Protein AF-A0AAE8Q4Q8-F1 (afdb_monomer)

Organism: NCBI:txid2081791

Foldseek 3Di:
DAADPVRPDHPDFDAAPQPGDTDPDDWDWDADPNDIGTHPDPVSVVVVVVVVVVVVVVVVCVVVVPD

Secondary structure (DSSP, 8-state):
-EE-TTSSSEEE--B-TTT--B--SPPEEEEETTEEEEESSHHHHHHHHHHHHHHHHHHHHHHHS--

Radius of gyration: 16.62 Å; Cα contacts (8 Å, |Δi|>4): 73; chains: 1; bounding box: 34×16×54 Å

pLDDT: mean 90.19, std 8.76, range [50.97, 97.81]

Sequence (67 aa):
MKFSDNGYYLEEYTKCDNCGVLLYRSPIRITTDGANKQYCSDWCVDWDMKRESEVASQRRLAETGGK

Solvent-accessible surface area (backbone atoms only — not comparable to full-atom values): 4075 Å² total; per-residue (Å²): 86,38,70,37,97,85,65,83,49,71,76,37,90,38,50,16,74,62,80,60,50,74,32,86,56,90,59,52,74,48,77,54,97,90,43,83,43,38,24,86,43,70,70,42,48,55,54,43,54,50,51,52,52,51,51,52,51,54,50,52,50,60,70,69,66,75,119

Structure (mmCIF, N/CA/C/O backbone):
data_AF-A0AAE8Q4Q8-F1
#
_entry.id   AF-A0AAE8Q4Q8-F1
#
loop_
_atom_site.group_PDB
_atom_site.id
_atom_site.type_symbol
_atom_site.label_atom_id
_atom_site.label_alt_id
_atom_site.label_comp_id
_atom_site.label_asym_id
_atom_site.label_entity_id
_atom_site.label_seq_id
_atom_site.pdbx_PDB_ins_code
_atom_site.Cartn_x
_atom_site.Cartn_y
_atom_site.Cartn_z
_atom_site.occupancy
_atom_site.B_iso_or_equiv
_atom_site.auth_seq_id
_atom_site.auth_comp_id
_atom_site.auth_asym_id
_atom_site.auth_atom_id
_atom_site.pdbx_PDB_model_num
ATOM 1 N N . MET A 1 1 ? -1.002 -2.408 10.857 1.00 79.38 1 MET A N 1
ATOM 2 C CA . MET A 1 1 ? -0.837 -1.597 12.079 1.00 79.38 1 MET A CA 1
ATOM 3 C C . MET A 1 1 ? -0.690 -2.499 13.279 1.00 79.38 1 MET A C 1
ATOM 5 O O . MET A 1 1 ? -1.308 -3.561 13.292 1.00 79.38 1 MET A O 1
ATOM 9 N N . LYS A 1 2 ? 0.061 -2.046 14.284 1.00 81.50 2 LYS A N 1
ATOM 10 C CA . LYS A 1 2 ? 0.116 -2.670 15.608 1.00 81.50 2 LYS A CA 1
ATOM 11 C C . LYS A 1 2 ? -0.367 -1.663 16.653 1.00 81.50 2 LYS A C 1
ATOM 13 O O . LYS A 1 2 ? 0.172 -0.560 16.733 1.00 81.50 2 LYS A O 1
ATOM 18 N N . PHE A 1 3 ? -1.406 -2.027 17.398 1.00 84.25 3 PHE A N 1
ATOM 19 C CA . PHE A 1 3 ? -1.882 -1.250 18.542 1.00 84.25 3 PHE A CA 1
ATOM 20 C C . PHE A 1 3 ? -1.057 -1.615 19.773 1.00 84.25 3 PHE A C 1
ATOM 22 O O . PHE A 1 3 ? -0.652 -2.769 19.903 1.00 84.25 3 PHE A O 1
ATOM 29 N N . SER A 1 4 ? -0.817 -0.643 20.652 1.00 88.25 4 SER A N 1
ATOM 30 C CA . SER A 1 4 ? -0.253 -0.930 21.968 1.00 88.25 4 SER A CA 1
ATOM 31 C C . SER A 1 4 ? -1.203 -1.808 22.776 1.00 88.25 4 SER A C 1
ATOM 33 O O . SER A 1 4 ? -2.424 -1.731 22.614 1.00 88.25 4 SER A O 1
ATOM 35 N N . ASP A 1 5 ? -0.657 -2.588 23.706 1.00 87.38 5 ASP A N 1
ATOM 36 C CA . ASP A 1 5 ? -1.458 -3.471 24.566 1.00 87.38 5 ASP A CA 1
ATOM 37 C C . ASP A 1 5 ? -2.502 -2.700 25.395 1.00 87.38 5 ASP A C 1
ATOM 39 O O . ASP A 1 5 ? -3.568 -3.219 25.715 1.00 87.38 5 ASP A O 1
ATOM 43 N N . ASN A 1 6 ? -2.220 -1.432 25.715 1.00 92.44 6 ASN A N 1
ATOM 44 C CA . ASN A 1 6 ? -3.138 -0.546 26.433 1.00 92.44 6 ASN A CA 1
ATOM 45 C C . ASN A 1 6 ? -4.098 0.248 25.521 1.00 92.44 6 ASN A C 1
ATOM 47 O O . ASN A 1 6 ? -4.945 0.975 26.031 1.00 92.44 6 ASN A O 1
ATOM 51 N N . GLY A 1 7 ? -3.960 0.148 24.195 1.00 84.06 7 GLY A N 1
ATOM 52 C CA . GLY A 1 7 ? -4.836 0.779 23.204 1.00 84.06 7 GLY A CA 1
ATOM 53 C C . GLY A 1 7 ? -4.724 2.303 23.057 1.00 84.06 7 GLY A C 1
ATOM 54 O O . GLY A 1 7 ? -5.439 2.874 22.236 1.00 84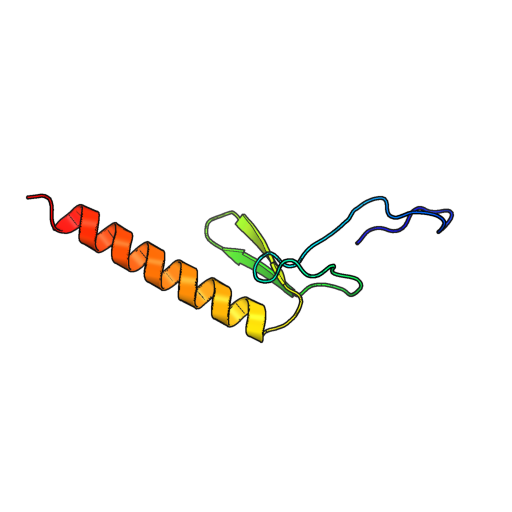.06 7 GLY A O 1
ATOM 55 N N . TYR A 1 8 ? -3.850 2.980 23.809 1.00 89.44 8 TYR A N 1
ATOM 56 C CA . TYR A 1 8 ? -3.746 4.447 23.780 1.00 89.44 8 TYR A CA 1
ATOM 57 C C . TYR A 1 8 ? -2.889 4.996 22.636 1.00 89.44 8 TYR A C 1
ATOM 59 O O . TYR A 1 8 ? -2.967 6.187 22.335 1.00 89.44 8 TYR A O 1
ATOM 67 N N . TYR A 1 9 ? -2.061 4.166 22.001 1.00 85.81 9 TYR A N 1
ATOM 68 C CA . TYR A 1 9 ? -1.207 4.591 20.897 1.00 85.81 9 TYR A CA 1
ATOM 69 C C . TYR A 1 9 ? -0.965 3.463 19.889 1.00 85.81 9 TYR A C 1
ATOM 71 O O . TYR A 1 9 ? -1.242 2.287 20.127 1.00 85.81 9 TYR A O 1
ATOM 79 N N . LEU A 1 10 ? -0.455 3.845 18.720 1.00 86.75 10 LEU A N 1
ATOM 80 C CA . LEU A 1 10 ? -0.003 2.911 17.697 1.00 86.75 10 LEU A CA 1
ATOM 81 C C . LEU A 1 10 ? 1.492 2.663 17.876 1.00 86.75 10 LEU A C 1
ATOM 83 O O . LEU A 1 10 ? 2.280 3.606 17.882 1.00 86.75 10 LEU A O 1
ATOM 87 N N . GLU A 1 11 ? 1.872 1.396 17.993 1.00 88.69 11 GLU A N 1
ATOM 88 C CA . GLU A 1 11 ? 3.277 0.979 18.042 1.00 88.69 11 GLU A CA 1
ATOM 89 C C . GLU A 1 11 ? 3.899 0.950 16.648 1.00 88.69 11 GLU A C 1
ATOM 91 O O . GLU A 1 11 ? 5.087 1.214 16.488 1.00 88.69 11 GLU A O 1
ATOM 96 N N . GLU A 1 12 ? 3.090 0.655 15.628 1.00 89.00 12 GLU A N 1
ATOM 97 C CA . GLU A 1 12 ? 3.554 0.591 14.249 1.00 89.00 12 GLU A CA 1
ATOM 98 C C . GLU A 1 12 ? 2.542 1.212 13.282 1.00 89.00 12 GLU A C 1
ATOM 100 O O . GLU A 1 12 ? 1.397 0.753 13.153 1.00 89.00 12 GLU A O 1
ATOM 105 N N . TYR A 1 13 ? 3.006 2.229 12.549 1.00 89.25 13 TYR A N 1
ATOM 106 C CA . TYR A 1 13 ? 2.286 2.855 11.445 1.00 89.25 13 TYR A CA 1
ATOM 107 C C . TYR A 1 13 ? 2.592 2.132 10.143 1.00 89.25 13 TYR A C 1
ATOM 109 O O . TYR A 1 13 ? 3.529 2.457 9.418 1.00 89.25 13 TYR A O 1
ATOM 117 N N . THR A 1 14 ? 1.754 1.162 9.827 1.00 92.19 14 THR A N 1
ATOM 118 C CA . THR A 1 14 ? 1.843 0.440 8.566 1.00 92.19 14 THR A CA 1
ATOM 119 C C . THR A 1 14 ? 1.140 1.234 7.457 1.00 92.19 14 THR A C 1
ATOM 121 O O . THR A 1 14 ? -0.018 1.627 7.626 1.00 92.19 14 THR A O 1
ATOM 124 N N . LYS A 1 15 ? 1.815 1.467 6.326 1.00 95.25 15 LYS A N 1
ATOM 125 C CA . LYS A 1 15 ? 1.278 2.193 5.161 1.00 95.25 15 LYS A CA 1
ATOM 126 C C . LYS A 1 15 ? 1.232 1.301 3.925 1.00 95.25 15 LYS A C 1
ATOM 128 O O . LYS A 1 15 ? 2.010 0.362 3.819 1.00 95.25 15 LYS A O 1
ATOM 133 N N . CYS A 1 16 ? 0.319 1.609 3.007 1.00 96.75 16 CYS A N 1
ATOM 134 C CA . CYS A 1 16 ? 0.299 1.029 1.666 1.00 96.75 16 CYS A CA 1
ATOM 135 C C . CYS A 1 16 ? 1.545 1.477 0.893 1.00 96.75 16 CYS A C 1
ATOM 137 O O . CYS A 1 16 ? 1.767 2.684 0.770 1.00 96.75 16 CYS A O 1
ATOM 139 N N . ASP A 1 17 ? 2.296 0.535 0.324 1.00 96.69 17 ASP A N 1
ATOM 140 C CA . ASP A 1 17 ? 3.521 0.830 -0.435 1.00 96.69 17 ASP A CA 1
ATOM 141 C C . ASP A 1 17 ? 3.247 1.532 -1.772 1.00 96.69 17 ASP A C 1
ATOM 143 O O . ASP A 1 17 ? 4.141 2.151 -2.344 1.00 96.69 17 ASP A O 1
ATOM 147 N N . ASN A 1 18 ? 2.001 1.495 -2.262 1.00 97.38 18 ASN A N 1
ATOM 148 C CA . ASN A 1 18 ? 1.621 2.231 -3.465 1.00 97.38 18 ASN A CA 1
ATOM 149 C C . ASN A 1 18 ? 1.100 3.648 -3.172 1.00 97.38 18 ASN A C 1
ATOM 151 O O . ASN A 1 18 ? 1.611 4.621 -3.716 1.00 97.38 18 ASN A O 1
ATOM 155 N N . CYS A 1 19 ? 0.057 3.783 -2.344 1.00 97.25 19 CYS A N 1
ATOM 156 C CA . CYS A 1 19 ? -0.667 5.054 -2.183 1.00 97.25 19 CYS A CA 1
ATOM 157 C C . CYS A 1 19 ? -0.412 5.772 -0.848 1.00 97.25 19 CYS A C 1
ATOM 159 O O . CYS A 1 19 ? -0.929 6.866 -0.633 1.00 97.25 19 CYS A O 1
ATOM 161 N N . GLY A 1 20 ? 0.342 5.167 0.075 1.00 96.62 20 GLY A N 1
ATOM 162 C CA . GLY A 1 20 ? 0.723 5.783 1.349 1.00 96.62 20 GLY A CA 1
ATOM 163 C C . GLY A 1 20 ? -0.372 5.849 2.422 1.00 96.62 20 GLY A C 1
ATOM 164 O O . GLY A 1 20 ? -0.093 6.314 3.530 1.00 96.62 20 GLY A O 1
ATOM 165 N N . VAL A 1 21 ? -1.595 5.375 2.144 1.00 96.25 21 VAL A N 1
ATOM 166 C CA . VAL A 1 21 ? -2.674 5.328 3.147 1.00 96.25 21 VAL A CA 1
ATOM 167 C C . VAL A 1 21 ? -2.308 4.401 4.307 1.00 96.25 21 VAL A C 1
ATOM 169 O O . VAL A 1 21 ? -1.626 3.391 4.125 1.00 96.25 21 VAL A O 1
ATOM 172 N N . LEU A 1 22 ? -2.790 4.729 5.503 1.00 94.44 22 LEU A N 1
ATOM 173 C CA . LEU A 1 22 ? -2.607 3.908 6.696 1.00 94.44 22 LEU A CA 1
ATOM 174 C C . LEU A 1 22 ? -3.439 2.617 6.623 1.00 94.44 22 LEU A C 1
ATOM 176 O O . LEU A 1 22 ? -4.626 2.637 6.292 1.00 94.44 22 LEU A O 1
ATOM 180 N N . LEU A 1 23 ? -2.809 1.489 6.955 1.00 93.50 23 LEU A N 1
ATOM 181 C CA . LEU A 1 23 ? -3.412 0.156 6.917 1.00 93.50 23 LEU A CA 1
ATOM 182 C C . LEU A 1 23 ? -3.949 -0.230 8.298 1.00 93.50 23 LEU A C 1
ATOM 184 O O . LEU A 1 23 ? -3.222 -0.752 9.150 1.00 93.50 23 LEU A O 1
ATOM 188 N N . TYR A 1 24 ? -5.246 0.010 8.486 1.00 85.19 24 TYR A N 1
ATOM 189 C CA . TYR A 1 24 ? -5.992 -0.357 9.696 1.00 85.19 24 TYR A CA 1
ATOM 190 C C . TYR A 1 24 ? -6.508 -1.801 9.683 1.00 85.19 24 TYR A C 1
ATOM 192 O O . TYR A 1 24 ? -6.804 -2.362 10.733 1.00 85.19 24 TYR A O 1
ATOM 200 N N . ARG A 1 25 ? -6.642 -2.399 8.496 1.00 82.75 25 ARG A N 1
ATOM 201 C CA . ARG A 1 25 ? -7.076 -3.790 8.300 1.00 82.75 25 ARG A CA 1
ATOM 202 C C . ARG A 1 25 ? -5.891 -4.659 7.892 1.00 82.75 25 ARG A C 1
ATOM 204 O O . ARG A 1 25 ? -4.819 -4.135 7.584 1.00 82.75 25 ARG A O 1
ATOM 211 N N . SER A 1 26 ? -6.095 -5.977 7.881 1.00 89.25 26 SER A N 1
ATOM 212 C CA . SER A 1 26 ? -5.100 -6.906 7.341 1.00 89.25 26 SER A CA 1
ATOM 213 C C . SER A 1 26 ? -4.773 -6.509 5.899 1.00 89.25 26 SER A C 1
ATOM 215 O O . SER A 1 26 ? -5.694 -6.450 5.082 1.00 89.25 26 SER A O 1
ATOM 217 N N . PRO A 1 27 ? -3.507 -6.200 5.583 1.00 94.38 27 PRO A N 1
ATOM 218 C CA . PRO A 1 27 ? -3.145 -5.761 4.250 1.00 94.38 27 PRO A CA 1
ATOM 219 C C . PRO A 1 27 ? -3.012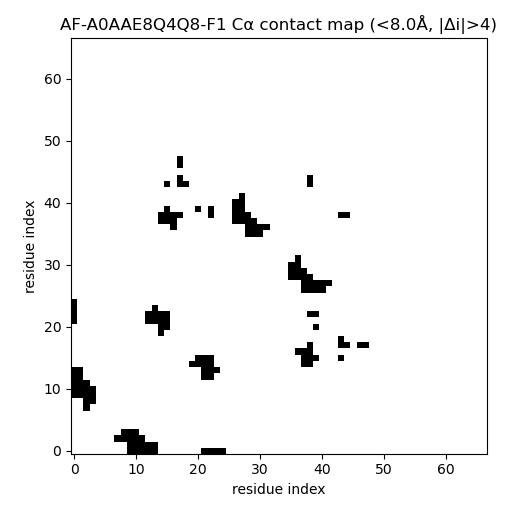 -6.949 3.301 1.00 94.38 27 PRO A C 1
ATOM 221 O O . PRO A 1 27 ? -2.756 -8.078 3.728 1.00 94.38 27 PRO A O 1
ATOM 224 N N . ILE A 1 28 ? -3.118 -6.676 2.004 1.00 96.31 28 ILE A N 1
ATOM 225 C CA . ILE A 1 28 ? -2.694 -7.624 0.971 1.00 96.31 28 ILE A CA 1
ATOM 226 C C . ILE A 1 28 ? -1.168 -7.618 0.975 1.00 96.31 28 ILE A C 1
ATOM 228 O O . ILE A 1 28 ? -0.579 -6.547 0.856 1.00 96.31 28 ILE A O 1
ATOM 232 N N . ARG A 1 29 ? -0.524 -8.776 1.143 1.00 96.06 29 ARG A N 1
ATOM 233 C CA . ARG A 1 29 ? 0.942 -8.901 1.193 1.00 96.06 29 ARG A CA 1
ATOM 234 C C . ARG A 1 29 ? 1.446 -9.652 -0.026 1.00 96.06 29 ARG A C 1
ATOM 236 O O . ARG A 1 29 ? 0.943 -10.731 -0.321 1.00 96.06 29 ARG A O 1
ATOM 243 N N . ILE A 1 30 ? 2.444 -9.090 -0.698 1.00 94.56 30 ILE A N 1
ATOM 244 C CA . ILE A 1 30 ? 3.056 -9.675 -1.892 1.00 94.56 30 ILE A CA 1
ATOM 245 C C . ILE A 1 30 ? 4.569 -9.548 -1.765 1.00 94.56 30 ILE A C 1
ATOM 247 O O . ILE A 1 30 ? 5.082 -8.489 -1.406 1.00 94.56 30 ILE A O 1
ATOM 251 N N . THR A 1 31 ? 5.281 -10.625 -2.077 1.00 92.62 31 THR A N 1
ATOM 252 C CA . THR A 1 31 ? 6.739 -10.609 -2.189 1.00 92.62 31 THR A CA 1
ATOM 253 C C . THR A 1 31 ? 7.120 -10.475 -3.661 1.00 92.62 31 THR A C 1
ATOM 255 O O . THR A 1 31 ? 6.690 -11.278 -4.489 1.00 92.62 31 THR A O 1
ATOM 258 N N . THR A 1 32 ? 7.921 -9.468 -4.001 1.00 83.69 32 THR A N 1
ATOM 259 C CA . THR A 1 32 ? 8.377 -9.203 -5.377 1.00 83.69 32 THR A CA 1
ATOM 260 C C . THR A 1 32 ? 9.814 -8.706 -5.331 1.00 83.69 32 THR A C 1
ATOM 262 O O . THR A 1 32 ? 10.132 -7.846 -4.516 1.00 83.69 32 THR A O 1
ATOM 265 N N . ASP A 1 33 ? 10.693 -9.287 -6.153 1.00 80.19 33 ASP A N 1
ATOM 266 C CA . ASP A 1 33 ? 12.125 -8.949 -6.227 1.00 80.19 33 ASP A CA 1
ATOM 267 C C . ASP A 1 33 ? 12.835 -8.890 -4.859 1.00 80.19 33 ASP A C 1
ATOM 269 O O . ASP A 1 33 ? 13.688 -8.046 -4.596 1.0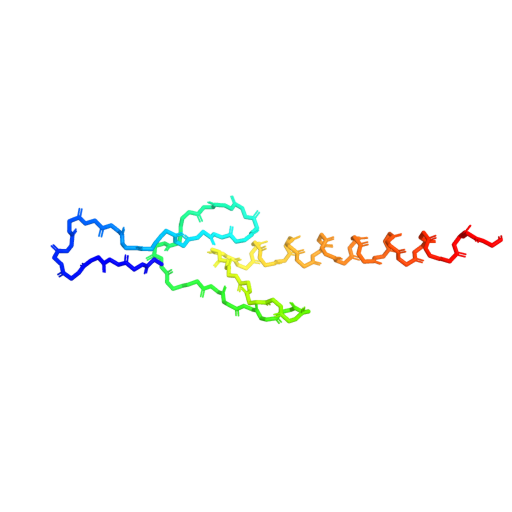0 80.19 33 ASP A O 1
ATOM 273 N N . GLY A 1 34 ? 12.459 -9.798 -3.952 1.00 83.44 34 GLY A N 1
ATOM 274 C CA . GLY A 1 34 ? 13.014 -9.882 -2.597 1.00 83.44 34 GLY A CA 1
ATOM 275 C C . GLY A 1 34 ? 12.470 -8.847 -1.604 1.00 83.44 34 GLY A C 1
ATOM 276 O O . GLY A 1 34 ? 12.802 -8.919 -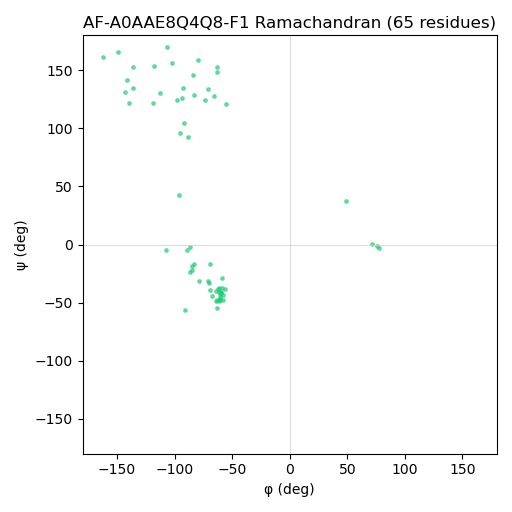0.422 1.00 83.44 34 GLY A O 1
ATOM 277 N N . ALA A 1 35 ? 11.605 -7.927 -2.037 1.00 88.56 35 ALA A N 1
ATOM 278 C CA . ALA A 1 35 ? 10.908 -6.989 -1.166 1.00 88.56 35 ALA A CA 1
ATOM 279 C C . ALA A 1 35 ? 9.540 -7.544 -0.741 1.00 88.56 35 ALA A C 1
ATOM 281 O O . ALA A 1 35 ? 8.769 -8.043 -1.561 1.00 88.56 35 ALA A O 1
ATOM 282 N N . ASN A 1 36 ? 9.219 -7.422 0.549 1.00 93.69 36 ASN A N 1
ATOM 283 C CA . ASN A 1 36 ? 7.888 -7.715 1.078 1.00 93.69 36 ASN A CA 1
ATOM 284 C C . ASN A 1 36 ? 7.056 -6.432 1.065 1.00 93.69 36 ASN A C 1
ATOM 286 O O . ASN A 1 36 ? 7.262 -5.565 1.914 1.00 93.69 36 ASN A O 1
ATOM 290 N N . LYS A 1 37 ? 6.132 -6.326 0.109 1.00 95.25 37 LYS A N 1
ATOM 291 C CA . LYS A 1 37 ? 5.244 -5.175 -0.068 1.00 95.25 37 L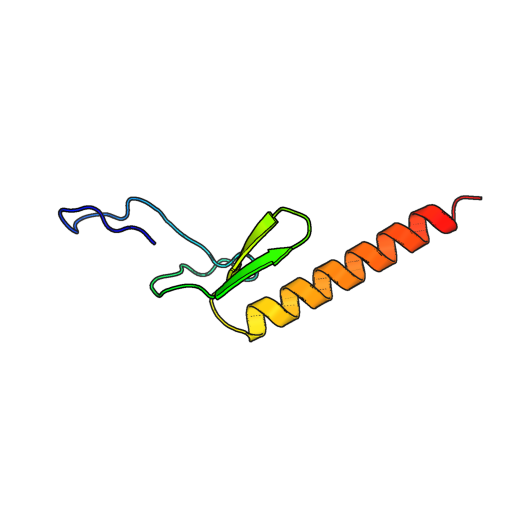YS A CA 1
ATOM 292 C C . LYS A 1 37 ? 3.840 -5.460 0.472 1.00 95.25 37 LYS A C 1
ATOM 294 O O . LYS A 1 37 ? 3.402 -6.613 0.561 1.00 95.25 37 LYS A O 1
ATOM 299 N N . GLN A 1 38 ? 3.120 -4.402 0.825 1.00 96.88 38 GLN A N 1
ATOM 300 C CA . GLN A 1 38 ? 1.786 -4.446 1.404 1.00 96.88 38 GLN A CA 1
ATOM 301 C C . GLN A 1 38 ? 0.859 -3.342 0.883 1.00 96.88 38 GLN A C 1
ATOM 303 O O . GLN A 1 38 ? 1.252 -2.187 0.709 1.00 96.88 38 GLN A O 1
ATOM 308 N N . TYR A 1 39 ? -0.413 -3.691 0.679 1.00 97.25 39 TYR A N 1
ATOM 309 C CA . TYR A 1 39 ? -1.365 -2.846 -0.043 1.00 97.25 39 TYR A CA 1
ATOM 310 C C . TYR A 1 39 ? -2.732 -2.773 0.633 1.00 97.25 39 TYR A C 1
ATOM 312 O O . TYR A 1 39 ? -3.161 -3.694 1.334 1.00 97.25 39 TYR A O 1
ATOM 320 N N . CYS A 1 40 ? -3.428 -1.658 0.399 1.00 97.00 40 CYS A N 1
ATOM 321 C CA . CYS A 1 40 ? -4.780 -1.423 0.910 1.00 97.00 40 CYS A CA 1
ATOM 322 C C . CYS A 1 40 ? -5.892 -2.009 0.025 1.00 97.00 40 CYS A C 1
ATOM 324 O O . CYS A 1 40 ? -7.015 -2.153 0.502 1.00 97.00 40 CYS A O 1
ATOM 326 N N . SER A 1 41 ? -5.604 -2.313 -1.243 1.00 97.19 41 SER A N 1
ATOM 327 C CA . SER A 1 41 ? -6.563 -2.853 -2.212 1.00 97.19 41 SER A CA 1
ATOM 328 C C . SER A 1 41 ? -5.854 -3.493 -3.405 1.00 97.19 41 SER A C 1
ATOM 330 O O . SER A 1 41 ? -4.696 -3.165 -3.679 1.00 97.19 41 SER A O 1
ATOM 332 N N . ASP A 1 42 ? -6.572 -4.338 -4.148 1.00 97.62 42 ASP A N 1
ATOM 333 C CA . ASP A 1 42 ? -6.083 -4.940 -5.398 1.00 97.62 42 ASP A CA 1
ATOM 334 C C . ASP A 1 42 ? -5.711 -3.870 -6.430 1.00 97.62 42 ASP A C 1
ATOM 336 O O . ASP A 1 42 ? -4.670 -3.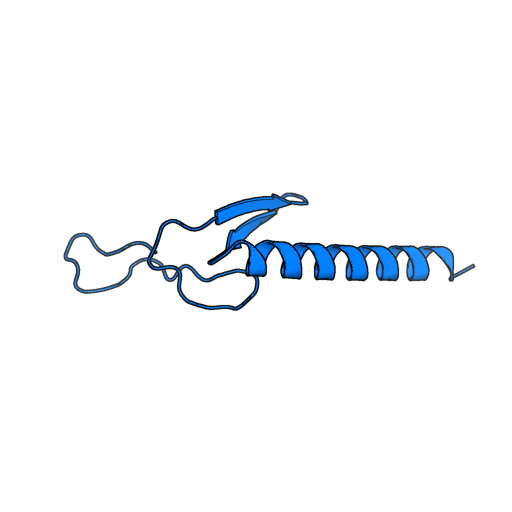945 -7.068 1.00 97.62 42 ASP A O 1
ATOM 340 N N . TRP A 1 43 ? -6.476 -2.776 -6.495 1.00 97.81 43 TRP A N 1
ATOM 341 C CA . TRP A 1 43 ? -6.136 -1.639 -7.353 1.00 97.81 43 TRP A CA 1
ATOM 342 C C . TRP A 1 43 ? -4.738 -1.078 -7.049 1.00 97.81 43 TRP A C 1
ATOM 344 O O . TRP A 1 43 ? -4.000 -0.711 -7.960 1.00 97.81 43 TRP A O 1
ATOM 354 N N . CYS A 1 44 ? -4.339 -1.026 -5.773 1.00 97.75 44 CYS A N 1
ATOM 355 C CA . CYS A 1 44 ? -2.997 -0.573 -5.419 1.00 97.75 44 CYS A CA 1
ATOM 356 C C . CYS A 1 44 ? -1.904 -1.574 -5.796 1.00 97.75 44 CYS A C 1
ATOM 358 O O . CYS A 1 44 ? -0.797 -1.137 -6.104 1.00 97.75 44 CYS A O 1
ATOM 360 N N . VAL A 1 45 ? -2.211 -2.871 -5.771 1.00 97.19 45 VAL A N 1
ATOM 361 C CA . VAL A 1 45 ? -1.313 -3.918 -6.265 1.00 97.19 45 VAL A CA 1
ATOM 362 C C . VAL A 1 45 ? -1.083 -3.724 -7.759 1.00 97.19 45 VAL A C 1
ATOM 364 O O . VAL A 1 45 ? 0.058 -3.569 -8.188 1.00 97.19 45 VAL A O 1
ATOM 367 N N . ASP A 1 46 ? -2.162 -3.667 -8.539 1.00 97.38 46 ASP A N 1
ATOM 368 C CA . ASP A 1 46 ? -2.104 -3.612 -10.001 1.00 97.38 46 ASP A CA 1
ATOM 369 C C . ASP A 1 46 ? -1.295 -2.409 -10.497 1.00 97.38 46 ASP A C 1
ATOM 371 O O . ASP A 1 46 ? -0.461 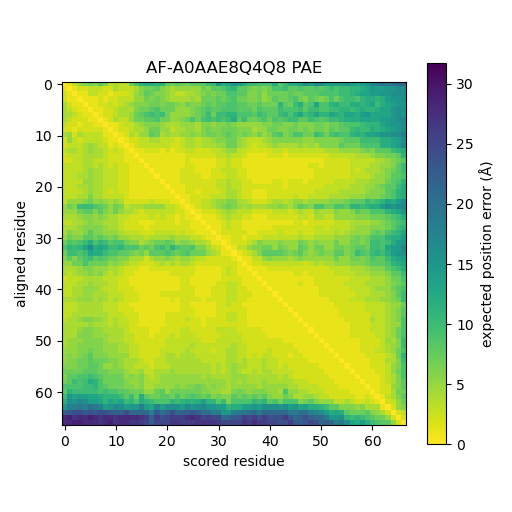-2.524 -11.399 1.00 97.38 46 ASP A O 1
ATOM 375 N N . TRP A 1 47 ? -1.508 -1.244 -9.881 1.00 97.62 47 TRP A N 1
ATOM 376 C CA . TRP A 1 47 ? -0.797 -0.021 -10.244 1.00 97.62 47 TRP A CA 1
ATOM 377 C C . TRP A 1 47 ? 0.686 -0.049 -9.884 1.00 97.62 47 TRP A C 1
ATOM 379 O O . TRP A 1 47 ? 1.498 0.435 -10.675 1.00 97.62 47 TRP A O 1
ATOM 389 N N . ASP A 1 48 ? 1.050 -0.607 -8.727 1.00 96.31 48 ASP A N 1
ATOM 390 C CA . ASP A 1 48 ? 2.459 -0.769 -8.367 1.00 96.31 48 ASP A CA 1
ATOM 391 C C . ASP A 1 48 ? 3.153 -1.732 -9.334 1.00 96.31 48 ASP A C 1
ATOM 393 O O . ASP A 1 48 ? 4.169 -1.378 -9.924 1.00 96.31 48 ASP A O 1
ATOM 397 N N . MET A 1 49 ? 2.552 -2.897 -9.601 1.00 94.31 49 MET A N 1
ATOM 398 C CA . MET A 1 49 ? 3.109 -3.884 -10.533 1.00 94.31 49 MET A CA 1
ATOM 399 C C . MET A 1 49 ? 3.282 -3.316 -11.943 1.00 94.31 49 MET A C 1
ATOM 401 O O . MET A 1 49 ? 4.312 -3.533 -12.585 1.00 94.31 49 MET A O 1
ATOM 405 N N . LYS A 1 50 ? 2.303 -2.540 -12.426 1.0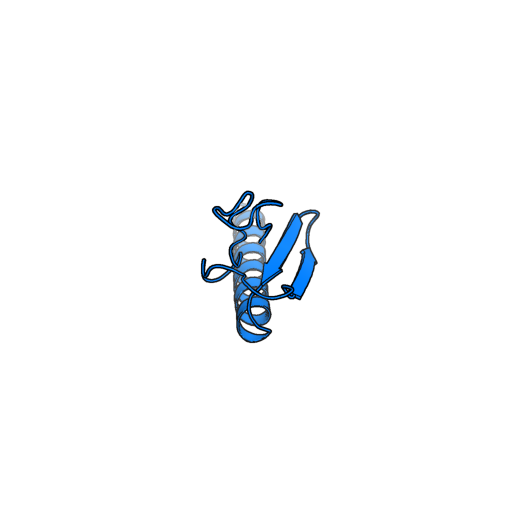0 95.44 50 LYS A N 1
ATOM 406 C CA . LYS A 1 50 ? 2.414 -1.865 -13.720 1.00 95.44 50 LYS A CA 1
ATOM 407 C C . LYS A 1 50 ? 3.586 -0.883 -13.735 1.00 95.44 50 LYS A C 1
ATOM 409 O O . LYS A 1 50 ? 4.406 -0.952 -14.649 1.00 95.44 50 LYS A O 1
ATOM 414 N N . ARG A 1 51 ? 3.707 -0.022 -12.719 1.00 94.50 51 ARG A N 1
ATOM 415 C CA . ARG A 1 51 ? 4.815 0.939 -12.599 1.00 94.50 51 ARG A CA 1
ATOM 416 C C . ARG A 1 51 ? 6.174 0.238 -12.577 1.00 94.50 51 ARG A C 1
ATOM 418 O O . ARG A 1 51 ? 7.060 0.629 -13.330 1.00 94.50 51 ARG A O 1
ATOM 425 N N . GLU A 1 52 ? 6.331 -0.804 -11.765 1.00 92.62 52 GLU A N 1
ATOM 426 C CA . GLU A 1 52 ? 7.573 -1.587 -11.685 1.00 92.62 52 GLU A CA 1
ATOM 427 C C . GLU A 1 52 ? 7.925 -2.213 -13.043 1.00 92.62 52 GLU A C 1
ATOM 429 O O . GLU A 1 52 ? 9.074 -2.160 -13.482 1.00 92.62 52 GLU A O 1
ATOM 434 N N . SER A 1 53 ? 6.928 -2.733 -13.769 1.00 92.38 53 SER A N 1
ATOM 435 C CA . SER A 1 53 ? 7.143 -3.303 -15.105 1.00 92.38 53 SER A CA 1
ATOM 436 C C . SER A 1 53 ? 7.627 -2.264 -16.126 1.00 92.38 53 SER A C 1
ATOM 438 O O . SER A 1 53 ? 8.527 -2.549 -16.924 1.00 92.38 53 SER A O 1
ATOM 440 N N . GLU A 1 54 ? 7.081 -1.045 -16.077 1.00 95.31 54 GLU A N 1
ATOM 441 C CA . GLU A 1 54 ? 7.483 0.062 -16.947 1.00 95.31 54 GLU A CA 1
ATOM 442 C C . GLU A 1 54 ? 8.908 0.522 -16.620 1.00 95.31 54 GLU A C 1
ATOM 444 O O . GLU A 1 54 ? 9.731 0.660 -17.527 1.00 95.31 54 GLU A O 1
ATOM 449 N N . VAL A 1 55 ? 9.235 0.668 -15.332 1.00 93.12 55 VAL A N 1
ATOM 450 C CA . VAL A 1 55 ? 10.584 1.017 -14.859 1.00 93.12 55 VAL A CA 1
ATOM 451 C C . VAL A 1 55 ? 11.604 -0.045 -15.279 1.00 93.12 55 VAL A C 1
ATOM 453 O O . VAL A 1 55 ? 12.650 0.288 -15.840 1.00 93.12 55 VAL A O 1
ATOM 456 N N . ALA A 1 56 ? 11.295 -1.330 -15.090 1.00 90.75 56 ALA A N 1
ATOM 457 C CA . ALA A 1 56 ? 12.161 -2.429 -15.510 1.00 90.75 56 ALA A CA 1
ATOM 458 C C . ALA A 1 56 ? 12.359 -2.461 -17.035 1.00 90.75 56 ALA A C 1
ATOM 460 O O . ALA A 1 56 ? 13.460 -2.726 -17.524 1.00 90.75 56 ALA A O 1
ATOM 461 N N . SER A 1 57 ? 11.311 -2.168 -17.813 1.00 93.38 57 SER A N 1
ATOM 462 C CA . SER A 1 57 ? 11.412 -2.050 -19.270 1.00 93.38 57 SER A CA 1
ATOM 463 C C . SER A 1 57 ? 12.328 -0.900 -19.689 1.00 93.38 57 SER A C 1
ATOM 465 O O . SER A 1 57 ? 13.217 -1.100 -20.515 1.00 93.38 57 SER A O 1
ATOM 467 N N . GLN A 1 58 ? 12.151 0.288 -19.106 1.00 92.94 58 GLN A N 1
ATOM 468 C CA . GLN A 1 58 ? 12.979 1.462 -19.400 1.00 92.94 58 GLN A CA 1
ATOM 469 C C . GLN A 1 58 ? 14.447 1.228 -19.040 1.00 92.94 58 GLN A C 1
ATOM 471 O O . GLN A 1 58 ? 15.336 1.569 -19.820 1.00 92.94 58 GLN A O 1
ATOM 476 N N . ARG A 1 59 ? 14.703 0.583 -17.898 1.00 92.31 59 ARG A N 1
ATOM 477 C CA . ARG A 1 59 ? 16.053 0.220 -17.466 1.00 92.31 59 ARG A CA 1
ATOM 478 C C . ARG A 1 59 ? 16.745 -0.709 -18.467 1.00 92.31 59 ARG A C 1
ATOM 480 O O . ARG A 1 59 ? 17.861 -0.415 -18.882 1.00 92.31 59 ARG A O 1
ATOM 487 N N . ARG A 1 60 ? 16.061 -1.765 -18.925 1.00 91.25 60 ARG A N 1
ATOM 488 C CA . ARG A 1 60 ? 16.596 -2.677 -19.954 1.00 91.25 60 ARG A CA 1
ATOM 489 C C . ARG A 1 60 ? 16.899 -1.956 -21.267 1.00 91.25 60 ARG A C 1
ATOM 491 O O . ARG A 1 60 ? 17.946 -2.192 -21.858 1.00 91.25 60 ARG A O 1
ATOM 498 N N . LEU A 1 61 ? 16.011 -1.059 -21.706 1.00 89.25 61 LEU A N 1
ATOM 499 C CA . LEU A 1 61 ? 16.229 -0.262 -22.918 1.00 89.25 61 LEU A CA 1
ATOM 500 C C . LEU A 1 61 ? 17.485 0.613 -22.801 1.00 89.25 61 LEU A C 1
ATOM 502 O O . LEU A 1 61 ? 18.300 0.617 -23.724 1.00 89.25 61 LEU A O 1
ATOM 506 N N . ALA A 1 62 ? 17.673 1.291 -21.665 1.00 87.88 62 ALA A N 1
ATOM 507 C CA . ALA A 1 62 ? 18.860 2.103 -21.399 1.00 87.88 62 ALA A CA 1
ATOM 508 C C . ALA A 1 62 ? 20.158 1.272 -21.400 1.00 87.88 62 ALA A C 1
ATOM 510 O O . ALA A 1 62 ? 21.177 1.727 -21.912 1.00 87.88 62 ALA A O 1
ATOM 511 N N . GLU A 1 63 ? 20.111 0.039 -20.890 1.00 85.44 63 GLU A N 1
ATOM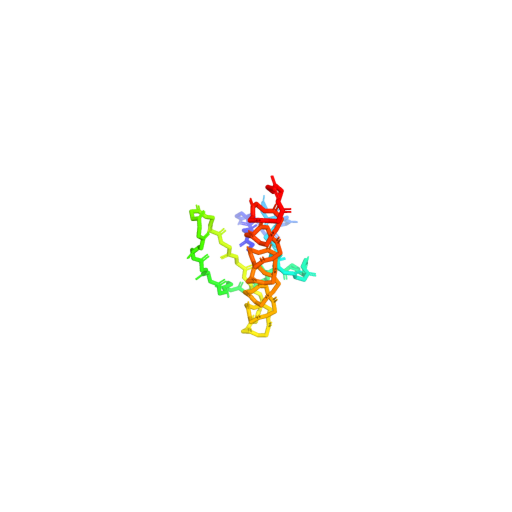 512 C CA . GLU A 1 63 ? 21.247 -0.892 -20.886 1.00 85.44 63 GLU A CA 1
ATOM 513 C C . GLU A 1 63 ? 21.590 -1.408 -22.300 1.00 85.44 63 GLU A C 1
ATOM 515 O O . GLU A 1 63 ? 22.761 -1.611 -22.616 1.00 85.44 63 GLU A O 1
ATOM 520 N N . THR A 1 64 ? 20.597 -1.576 -23.182 1.00 80.12 64 THR A N 1
ATOM 521 C CA . THR A 1 64 ? 20.809 -2.036 -24.572 1.00 80.12 64 THR A CA 1
ATOM 522 C C . THR A 1 64 ? 21.136 -0.932 -25.584 1.00 80.12 64 THR A C 1
ATOM 524 O O . THR A 1 64 ? 21.735 -1.227 -26.615 1.00 80.12 64 THR A O 1
ATOM 527 N N . GLY A 1 65 ? 20.753 0.323 -25.321 1.00 64.19 65 GLY A N 1
ATOM 528 C CA . GLY A 1 65 ? 20.929 1.456 -26.243 1.00 64.19 65 GLY A CA 1
ATOM 529 C C . GLY A 1 65 ? 22.280 2.180 -26.153 1.00 64.19 65 GLY A C 1
ATOM 530 O O . GLY A 1 65 ? 22.508 3.127 -26.898 1.00 64.19 65 GLY A O 1
ATOM 531 N N . GLY A 1 66 ? 23.163 1.766 -25.241 1.00 57.81 66 GLY A N 1
ATOM 532 C CA . GLY A 1 66 ? 24.482 2.367 -25.012 1.00 57.81 66 GLY A CA 1
ATOM 533 C C . GLY A 1 66 ? 25.631 1.657 -25.731 1.00 57.81 66 GLY A C 1
ATOM 534 O O . GLY A 1 66 ? 26.668 1.425 -25.109 1.00 57.81 66 GLY A O 1
ATOM 535 N N . LYS A 1 67 ? 25.447 1.262 -26.996 1.00 50.97 67 LYS A N 1
ATOM 536 C CA . LYS A 1 67 ? 26.501 0.647 -27.813 1.00 50.97 67 LYS A CA 1
ATOM 537 C C . LYS A 1 67 ? 26.702 1.387 -29.125 1.00 50.97 67 LYS A C 1
ATOM 539 O O . LYS A 1 67 ? 25.680 1.705 -29.768 1.00 50.97 67 LYS A O 1
#

Mean predicted aligned error: 5.26 Å

Nearest PDB structures (foldseek):
  2das-assembly1_A  TM=6.941E-01  e=7.316E-01  Homo sapiens
  3rnc-assembly1_A  TM=6.399E-01  e=3.769E+00  Pseudomonas sp. OX1
  4e1r-assembly1_A  TM=4.194E-01  e=4.589E+00  Mycobacterium tuberculosis
  5tdv-assembly1_D  TM=5.733E-01  e=6.369E+00  Ectopseudomonas mendocina
  3ri7-assembly1_A-2  TM=4.861E-01  e=5.232E+00  Ectopseudomonas mendocina